Protein AF-F2TZ48-F1 (afdb_monomer)

InterPro domains:
  IPR034596 Large ribosomal subunit protein mL52 [PF18699] (40-107)
  IPR034596 Large ribosomal subunit protein mL52 [PTHR34090] (17-107)

Foldseek 3Di:
DDDDDDDDDDDDDDDDDDDDDDDDPDDPPPDDPDDDADVCQVVQVVVVHHSDPADDDDVPQADPDDDPPDDDDGDDDDPVNVVVVVVVVVVVVVVVVVVVVVVVVPDDDDD

pLDDT: mean 80.01, std 15.86, range [41.5, 98.44]

Radius of gyration: 37.69 Å; Cα contacts (8 Å, |Δi|>4): 32; chains: 1; bounding box: 44×66×129 Å

Structure (mmCIF, N/CA/C/O backbone):
data_AF-F2TZ48-F1
#
_entry.id   AF-F2TZ48-F1
#
loop_
_atom_site.group_PDB
_atom_site.id
_atom_site.type_symbol
_atom_site.label_atom_id
_atom_site.label_alt_id
_atom_site.label_comp_id
_atom_site.label_asym_id
_atom_site.label_entity_id
_atom_site.label_seq_id
_atom_site.pdbx_PDB_ins_code
_atom_site.Cartn_x
_atom_site.Cartn_y
_atom_site.Cartn_z
_atom_site.occupancy
_atom_site.B_iso_or_equiv
_atom_site.auth_seq_id
_atom_site.auth_comp_id
_atom_site.auth_asym_id
_atom_site.auth_atom_id
_atom_site.pdbx_PDB_model_num
ATOM 1 N N . MET A 1 1 ? 24.031 42.913 -88.511 1.00 45.44 1 MET A N 1
ATOM 2 C CA . MET A 1 1 ? 23.428 44.265 -88.513 1.00 45.44 1 MET A CA 1
ATOM 3 C C . MET A 1 1 ? 21.939 44.049 -88.746 1.00 45.44 1 MET A C 1
ATOM 5 O O . MET A 1 1 ? 21.599 43.636 -89.833 1.00 45.44 1 MET A O 1
ATOM 9 N N . MET A 1 2 ? 21.016 44.093 -87.792 1.00 43.81 2 MET A N 1
ATOM 10 C CA . MET A 1 2 ? 20.781 45.036 -86.701 1.00 43.81 2 MET A CA 1
ATOM 11 C C . MET A 1 2 ? 19.964 44.303 -85.618 1.00 43.81 2 MET A C 1
ATOM 13 O O . MET A 1 2 ? 18.988 43.633 -85.948 1.00 43.81 2 MET A O 1
ATOM 17 N N . HIS A 1 3 ? 20.354 44.400 -84.346 1.00 41.50 3 HIS A N 1
ATOM 18 C CA . HIS A 1 3 ? 19.562 43.866 -83.233 1.00 41.50 3 HIS A CA 1
ATOM 19 C C . HIS A 1 3 ? 18.419 44.834 -82.899 1.00 41.50 3 HIS A C 1
ATOM 21 O O . HIS A 1 3 ? 18.665 45.994 -82.576 1.00 41.50 3 HIS A O 1
ATOM 27 N N . ALA A 1 4 ? 17.178 44.349 -82.962 1.00 51.72 4 ALA A N 1
ATOM 28 C CA . ALA A 1 4 ? 15.996 45.060 -82.488 1.00 51.72 4 ALA A CA 1
ATOM 29 C C . ALA A 1 4 ? 15.890 44.926 -80.959 1.00 51.72 4 ALA A C 1
ATOM 31 O O . ALA A 1 4 ? 15.757 43.821 -80.435 1.00 51.72 4 ALA A O 1
ATOM 32 N N . LEU A 1 5 ? 15.951 46.049 -80.241 1.00 51.84 5 LEU A N 1
ATOM 33 C CA . LEU A 1 5 ? 15.720 46.115 -78.797 1.00 51.84 5 LEU A CA 1
ATOM 34 C C . LEU A 1 5 ? 14.342 46.730 -78.536 1.00 51.84 5 LEU A C 1
ATOM 36 O O . LEU A 1 5 ? 14.186 47.948 -78.550 1.00 51.84 5 LEU A O 1
ATOM 40 N N . ALA A 1 6 ? 13.345 45.887 -78.271 1.00 54.00 6 ALA A N 1
ATOM 41 C CA . ALA A 1 6 ? 12.056 46.309 -77.733 1.00 54.00 6 ALA A CA 1
ATOM 42 C C . ALA A 1 6 ? 12.052 46.070 -76.214 1.00 54.00 6 ALA A C 1
ATOM 44 O O . ALA A 1 6 ? 12.072 44.930 -75.754 1.00 54.00 6 ALA A O 1
ATOM 45 N N . ARG A 1 7 ? 12.060 47.145 -75.418 1.00 55.09 7 ARG A N 1
ATOM 46 C CA . ARG A 1 7 ? 11.918 47.079 -73.955 1.00 55.09 7 ARG A CA 1
ATOM 47 C C . ARG A 1 7 ? 10.429 47.117 -73.611 1.00 55.09 7 ARG A C 1
ATOM 49 O O . ARG A 1 7 ? 9.800 48.160 -73.748 1.00 55.09 7 ARG A O 1
ATOM 56 N N . ALA A 1 8 ? 9.873 45.994 -73.163 1.00 52.53 8 ALA A N 1
ATOM 57 C CA . ALA A 1 8 ? 8.523 45.948 -72.610 1.00 52.53 8 ALA A CA 1
ATOM 58 C C . ALA A 1 8 ? 8.548 46.347 -71.124 1.00 52.53 8 ALA A C 1
ATOM 60 O O . ALA A 1 8 ? 9.307 45.793 -70.329 1.00 52.53 8 ALA A O 1
ATOM 61 N N . VAL A 1 9 ? 7.725 47.331 -70.762 1.00 60.09 9 VAL A N 1
ATOM 62 C CA . VAL A 1 9 ? 7.498 47.783 -69.385 1.00 60.09 9 VAL A CA 1
ATOM 63 C C . VAL A 1 9 ? 6.556 46.792 -68.703 1.00 60.09 9 VAL A C 1
ATOM 65 O O . VAL A 1 9 ? 5.409 46.634 -69.115 1.00 60.09 9 VAL A O 1
ATOM 68 N N . VAL A 1 10 ? 7.038 46.116 -67.662 1.00 59.44 10 VAL A N 1
ATOM 69 C CA . VAL A 1 10 ? 6.227 45.201 -66.850 1.00 59.44 10 VAL A CA 1
ATOM 70 C C . VAL A 1 10 ? 5.438 46.020 -65.830 1.00 59.44 10 VAL A C 1
ATOM 72 O O . VAL A 1 10 ? 6.019 46.645 -64.948 1.00 59.44 10 VAL A O 1
ATOM 75 N N . TRP A 1 11 ? 4.110 46.009 -65.937 1.00 49.62 11 TRP A N 1
ATOM 76 C CA . TRP A 1 11 ? 3.215 46.490 -64.884 1.00 49.62 11 TRP A CA 1
ATOM 77 C C . TRP A 1 11 ? 2.890 45.341 -63.933 1.00 49.62 11 TRP A C 1
ATOM 79 O O . TRP A 1 11 ? 2.259 44.358 -64.318 1.00 49.62 11 TRP A O 1
ATOM 89 N N . GLN A 1 12 ? 3.303 45.469 -62.676 1.00 49.44 12 GLN A N 1
ATOM 90 C CA . GLN A 1 12 ? 2.974 44.509 -61.628 1.00 49.44 12 GLN A CA 1
ATOM 91 C C . GLN A 1 12 ? 1.636 44.902 -60.991 1.00 49.44 12 GLN A C 1
ATOM 93 O O . GLN A 1 12 ? 1.544 45.893 -60.271 1.00 49.44 12 GLN A O 1
ATOM 98 N N . ARG A 1 13 ? 0.570 44.139 -61.268 1.00 54.78 13 ARG A N 1
ATOM 99 C CA . ARG A 1 13 ? -0.699 44.254 -60.530 1.00 54.78 13 ARG A CA 1
ATOM 100 C C . ARG A 1 13 ? -0.590 43.424 -59.255 1.00 54.78 13 ARG A C 1
ATOM 102 O O . ARG A 1 13 ? -0.454 42.206 -59.323 1.00 54.78 13 ARG A O 1
ATOM 109 N N . ALA A 1 14 ? -0.663 44.081 -58.103 1.00 54.25 14 ALA A N 1
ATOM 110 C CA . ALA A 1 14 ? -0.795 43.406 -56.821 1.00 54.25 14 ALA A CA 1
ATOM 111 C C . ALA A 1 14 ? -2.189 42.760 -56.721 1.00 54.25 14 ALA A C 1
ATOM 113 O O . ALA A 1 14 ? -3.206 43.448 -56.816 1.00 54.25 14 ALA A O 1
ATOM 114 N N . VAL A 1 15 ? -2.238 41.440 -56.541 1.00 62.38 15 VAL A N 1
ATOM 115 C CA . VAL A 1 15 ? -3.467 40.711 -56.208 1.00 62.38 15 VAL A CA 1
ATOM 116 C C . VAL A 1 15 ? -3.532 40.603 -54.688 1.00 62.38 15 VAL A C 1
ATOM 118 O O . VAL A 1 15 ? -2.754 39.872 -54.080 1.00 62.38 15 VAL A O 1
ATOM 121 N N . ALA A 1 16 ? -4.442 41.349 -54.066 1.00 56.22 16 ALA A N 1
ATOM 122 C CA . ALA A 1 16 ? -4.735 41.202 -52.646 1.00 56.22 16 ALA A CA 1
ATOM 123 C C . ALA A 1 16 ? -5.585 39.939 -52.439 1.00 56.22 16 ALA A C 1
ATOM 125 O O . ALA A 1 16 ? -6.762 39.903 -52.796 1.00 56.22 16 ALA A O 1
ATOM 126 N N . ALA A 1 17 ? -4.983 38.888 -51.884 1.00 58.25 17 ALA A N 1
ATOM 127 C CA . ALA A 1 17 ? -5.700 37.690 -51.469 1.00 58.25 17 ALA A CA 1
ATOM 128 C C . ALA A 1 17 ? -6.456 37.977 -50.161 1.00 58.25 17 ALA A C 1
ATOM 130 O O . ALA A 1 17 ? -5.845 38.173 -49.112 1.00 58.25 17 ALA A O 1
ATOM 131 N N . SER A 1 18 ? -7.788 38.020 -50.227 1.00 64.00 18 SER A N 1
ATOM 132 C CA . SER A 1 18 ? -8.648 38.105 -49.046 1.00 64.00 18 SER A CA 1
ATOM 133 C C . SER A 1 18 ? -8.796 36.708 -48.439 1.00 64.00 18 SER A C 1
ATOM 135 O O . SER A 1 18 ? -9.401 35.816 -49.034 1.00 64.00 18 SER A O 1
ATOM 137 N N . SER A 1 19 ? -8.187 36.486 -47.278 1.00 64.44 19 SER A N 1
ATOM 138 C CA . SER A 1 19 ? -8.270 35.230 -46.537 1.00 64.44 19 SER A CA 1
ATOM 139 C C . SER A 1 19 ? -9.592 35.158 -45.770 1.00 64.44 19 SER A C 1
ATOM 141 O O . SER A 1 19 ? -9.725 35.664 -44.658 1.00 64.44 19 SER A O 1
ATOM 143 N N . ALA A 1 20 ? -10.592 34.504 -46.360 1.00 62.88 20 ALA A N 1
ATOM 144 C CA . ALA A 1 20 ? -11.807 34.140 -45.642 1.00 62.88 20 ALA A CA 1
ATOM 145 C C . ALA A 1 20 ? -11.477 33.073 -44.583 1.00 62.88 20 ALA A C 1
ATOM 147 O O . ALA A 1 20 ? -11.086 31.949 -44.905 1.00 62.88 20 ALA A O 1
ATOM 148 N N . ALA A 1 21 ? -11.612 33.429 -43.307 1.00 65.56 21 ALA A N 1
ATOM 149 C CA . ALA A 1 21 ? -11.413 32.508 -42.198 1.00 65.56 21 ALA A CA 1
ATOM 150 C C . ALA A 1 21 ? -12.552 31.474 -42.157 1.00 65.56 21 ALA A C 1
ATOM 152 O O . ALA A 1 21 ? -13.705 31.801 -41.881 1.00 65.56 21 ALA A O 1
ATOM 153 N N . VAL A 1 22 ? -12.224 30.207 -42.416 1.00 66.88 22 VAL A N 1
ATOM 154 C CA . VAL A 1 22 ? -13.143 29.078 -42.234 1.00 66.88 22 VAL A CA 1
ATOM 155 C C . VAL A 1 22 ? -13.334 28.843 -40.735 1.00 66.88 22 VAL A C 1
ATOM 157 O O . VAL A 1 22 ? -12.466 28.284 -40.064 1.00 66.88 22 VAL A O 1
ATOM 160 N N . VAL A 1 23 ? -14.481 29.256 -40.196 1.00 65.12 23 VAL A N 1
ATOM 161 C CA . VAL A 1 23 ? -14.896 28.894 -38.835 1.00 65.12 23 VAL A CA 1
ATOM 162 C C . VAL A 1 23 ? -15.349 27.437 -38.858 1.00 65.12 23 VAL A C 1
ATOM 164 O O . VAL A 1 23 ? -16.413 27.106 -39.377 1.00 65.12 23 VAL A O 1
ATOM 167 N N . ARG A 1 24 ? -14.520 26.537 -38.321 1.00 64.12 24 ARG A N 1
ATOM 168 C CA . ARG A 1 24 ? -14.889 25.124 -38.156 1.00 64.12 24 ARG A CA 1
ATOM 169 C C . ARG A 1 24 ? -15.826 25.011 -36.947 1.00 64.12 24 ARG A C 1
ATOM 171 O O . ARG A 1 24 ? -15.441 25.469 -35.870 1.00 64.12 24 ARG A O 1
ATOM 178 N N . PRO A 1 25 ? -17.020 24.405 -37.068 1.00 63.94 25 PRO A N 1
ATOM 179 C CA . PRO A 1 25 ? -17.851 24.148 -35.902 1.00 63.94 25 PRO A CA 1
ATOM 180 C C . PRO A 1 25 ? -17.109 23.183 -34.974 1.00 63.94 25 PRO A C 1
ATOM 182 O O . PRO A 1 25 ? -16.702 22.094 -35.381 1.00 63.94 25 PRO A O 1
ATOM 185 N N . VAL A 1 26 ? -16.910 23.602 -33.724 1.00 67.94 26 VAL A N 1
ATOM 186 C CA . VAL A 1 26 ? -16.401 22.737 -32.660 1.00 67.94 26 VAL A CA 1
ATOM 187 C C . VAL A 1 26 ? -17.398 21.593 -32.501 1.00 67.94 26 VAL A C 1
ATOM 189 O O . VAL A 1 26 ? -18.539 21.800 -32.089 1.00 67.94 26 VAL A O 1
ATOM 192 N N . THR A 1 27 ? -16.986 20.379 -32.858 1.00 65.19 27 THR A N 1
ATOM 193 C CA . THR A 1 27 ? -17.748 19.169 -32.557 1.00 65.19 27 THR A CA 1
ATOM 194 C C . THR A 1 27 ? -17.967 19.123 -31.050 1.00 65.19 27 THR A C 1
ATOM 196 O O . THR A 1 27 ? -17.005 19.097 -30.282 1.00 65.19 27 THR A O 1
ATOM 199 N N . ARG A 1 28 ? -19.230 19.150 -30.623 1.00 64.19 28 ARG A N 1
ATOM 200 C CA . ARG A 1 28 ? -19.632 19.068 -29.218 1.00 64.19 28 ARG A CA 1
ATOM 201 C C . ARG A 1 28 ? -19.197 17.696 -28.695 1.00 64.19 28 ARG A C 1
ATOM 203 O O . ARG A 1 28 ? -19.868 16.702 -28.954 1.00 64.19 28 ARG A O 1
ATOM 210 N N . ALA A 1 29 ? -18.031 17.624 -28.054 1.00 67.06 29 ALA A N 1
ATOM 211 C CA . ALA A 1 29 ? -17.519 16.377 -27.503 1.00 67.06 29 ALA A CA 1
ATOM 212 C C . ALA A 1 29 ? -18.539 15.855 -26.482 1.00 67.06 29 ALA A C 1
ATOM 214 O O . ALA A 1 29 ? -18.852 16.540 -25.508 1.00 67.06 29 ALA A O 1
ATOM 215 N N . SER A 1 30 ? -19.111 14.678 -26.738 1.00 73.81 30 SER A N 1
ATOM 216 C CA . SER A 1 30 ? -20.002 14.027 -25.783 1.00 73.81 30 SER A CA 1
ATOM 217 C C . SER A 1 30 ? -19.144 13.557 -24.613 1.00 73.81 30 SER A C 1
ATOM 219 O O . SER A 1 30 ? -18.333 12.643 -24.755 1.00 73.81 30 SER A O 1
ATOM 221 N N . LEU A 1 31 ? -19.247 14.250 -23.480 1.00 75.25 31 LEU A N 1
ATOM 222 C CA . LEU A 1 31 ? -18.503 13.911 -22.275 1.00 75.25 31 LEU A CA 1
ATOM 223 C C . LEU A 1 31 ? -19.249 12.791 -21.553 1.00 75.25 31 LEU A C 1
ATOM 225 O O . LEU A 1 31 ? -20.376 12.972 -21.091 1.00 75.25 31 LEU A O 1
ATOM 229 N N . HIS A 1 32 ? -18.618 11.625 -21.454 1.00 75.75 32 HIS A N 1
ATOM 230 C CA . HIS A 1 32 ? -19.130 10.537 -20.634 1.00 75.75 32 HIS A CA 1
ATOM 231 C C . HIS A 1 32 ? -19.130 10.970 -19.159 1.00 75.75 32 HIS A C 1
ATOM 233 O O . HIS A 1 32 ? -18.082 11.283 -18.601 1.00 75.75 32 HIS A O 1
ATOM 239 N N . THR A 1 33 ? -20.303 10.981 -18.522 1.00 82.12 33 THR A N 1
ATOM 240 C CA . THR A 1 33 ? -20.472 11.312 -17.092 1.00 82.12 33 THR A CA 1
ATOM 241 C C . THR A 1 33 ? -20.330 10.096 -16.176 1.00 82.12 33 THR A C 1
ATOM 243 O O . THR A 1 33 ? -20.392 10.217 -14.953 1.00 82.12 33 THR A O 1
ATOM 246 N N . ALA A 1 34 ? -20.158 8.907 -16.756 1.00 82.19 34 ALA A N 1
ATOM 247 C CA . ALA A 1 34 ? -19.977 7.679 -16.003 1.00 82.19 34 ALA A CA 1
ATOM 248 C C . ALA A 1 34 ? -18.621 7.671 -15.282 1.00 82.19 34 ALA A C 1
ATOM 250 O O . ALA A 1 34 ? -17.603 8.091 -15.833 1.00 82.19 34 ALA A O 1
ATOM 251 N N . SER A 1 35 ? -18.606 7.138 -14.058 1.00 81.25 35 SER A N 1
ATOM 252 C CA . SER A 1 35 ? -17.363 6.916 -13.319 1.00 81.25 35 SER A CA 1
ATOM 253 C C . SER A 1 35 ? -16.471 5.926 -14.081 1.00 81.25 35 SER A C 1
ATOM 255 O O . SER A 1 35 ? -16.963 4.858 -14.470 1.00 81.25 35 SER A O 1
ATOM 257 N N . PRO A 1 36 ? -15.179 6.232 -14.301 1.00 82.38 36 PRO A N 1
ATOM 258 C CA . PRO A 1 36 ? -14.267 5.292 -14.933 1.00 82.38 36 PRO A CA 1
ATOM 259 C C . PRO A 1 36 ? -14.138 4.039 -14.059 1.00 82.38 36 PRO A C 1
ATOM 261 O O . PRO A 1 36 ? -13.847 4.117 -12.867 1.00 82.38 36 PRO A O 1
ATOM 264 N N . CYS A 1 37 ? -14.359 2.876 -14.666 1.00 84.06 37 CYS A N 1
ATOM 265 C CA . CYS A 1 37 ? -14.271 1.570 -14.020 1.00 84.06 37 CYS A CA 1
ATOM 266 C C . CYS A 1 37 ? -13.196 0.749 -14.727 1.00 84.06 37 CYS A C 1
ATOM 268 O O . CYS A 1 37 ? -13.148 0.717 -15.960 1.00 84.06 37 CYS A O 1
ATOM 270 N N . ALA A 1 38 ? -12.329 0.088 -13.962 1.00 87.81 38 ALA A N 1
ATOM 271 C CA . ALA A 1 38 ? -11.322 -0.777 -14.558 1.00 87.81 38 ALA A CA 1
ATOM 272 C C . ALA A 1 38 ? -11.979 -2.053 -15.106 1.00 87.81 38 ALA A C 1
ATOM 274 O O . ALA A 1 38 ? -12.887 -2.632 -14.498 1.00 87.81 38 ALA A O 1
ATOM 275 N N . ALA A 1 39 ? -11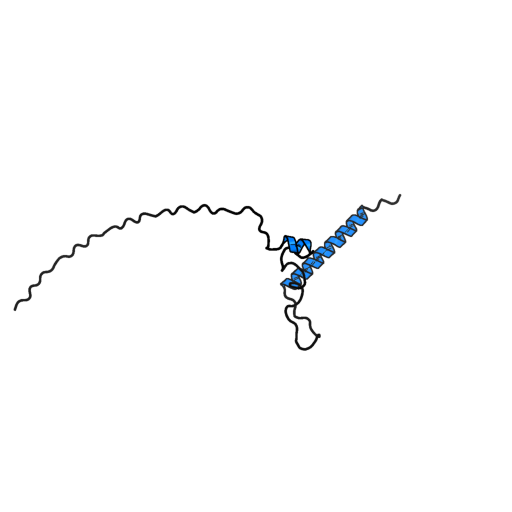.498 -2.542 -16.250 1.00 91.00 39 ALA A N 1
ATOM 276 C CA . ALA A 1 39 ? -11.965 -3.813 -16.787 1.00 91.00 39 ALA A CA 1
ATOM 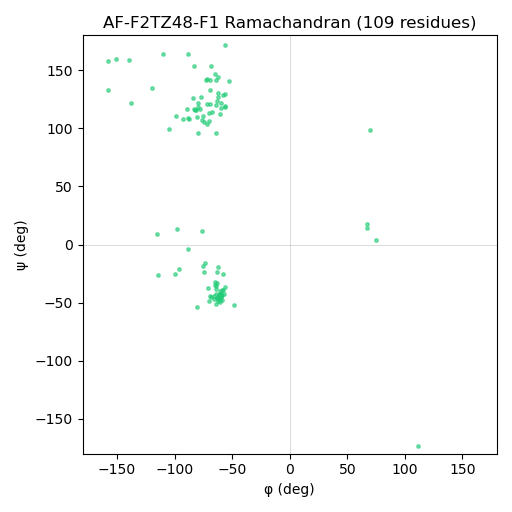277 C C . ALA A 1 39 ? -11.777 -4.932 -15.744 1.00 91.00 39 ALA A C 1
ATOM 279 O O . ALA A 1 39 ? -10.711 -5.087 -15.147 1.00 91.00 39 ALA A O 1
ATOM 280 N N . GLY A 1 40 ? -12.837 -5.700 -15.487 1.00 92.81 40 GLY A N 1
ATOM 281 C CA . GLY A 1 40 ? -12.809 -6.794 -14.512 1.00 92.81 40 GLY A CA 1
ATOM 282 C C . GLY A 1 40 ? -12.827 -6.378 -13.034 1.00 92.81 40 GLY A C 1
ATOM 283 O O . GLY A 1 40 ? -12.805 -7.263 -12.177 1.00 92.81 40 GLY A O 1
ATOM 284 N N . GLU A 1 41 ? -12.938 -5.085 -12.707 1.00 93.50 41 GLU A N 1
ATOM 285 C CA . GLU A 1 41 ? -12.969 -4.557 -11.332 1.00 93.50 41 GLU A CA 1
ATOM 286 C C . GLU A 1 41 ? -13.963 -5.304 -10.431 1.00 93.50 41 GLU A C 1
ATOM 288 O O . GLU A 1 41 ? -13.590 -5.848 -9.392 1.00 93.50 41 GLU A O 1
ATOM 293 N N . LYS A 1 42 ? -15.220 -5.435 -10.877 1.00 94.06 42 LYS A N 1
ATOM 294 C CA . LYS A 1 42 ? -16.282 -6.127 -10.124 1.00 94.06 42 LYS A CA 1
ATOM 295 C C . LYS A 1 42 ? -15.925 -7.582 -9.807 1.00 94.06 42 LYS A C 1
ATOM 297 O O . LYS A 1 42 ? -16.226 -8.070 -8.724 1.00 94.06 42 LYS A O 1
ATOM 302 N N . SER A 1 43 ? -15.291 -8.285 -10.747 1.00 94.62 43 SER A N 1
ATOM 303 C CA . SER A 1 43 ? -14.877 -9.683 -10.563 1.00 94.62 43 SER A CA 1
ATOM 304 C C . SER A 1 43 ? -13.712 -9.796 -9.576 1.00 94.62 43 SER A C 1
ATOM 306 O O . SER A 1 43 ? -13.679 -10.715 -8.758 1.00 94.62 43 SER A O 1
ATOM 308 N N . ARG A 1 44 ? -12.777 -8.838 -9.604 1.00 94.69 44 ARG A N 1
ATOM 309 C CA . ARG A 1 44 ? -11.632 -8.793 -8.684 1.00 94.69 44 ARG A CA 1
ATOM 310 C C . ARG A 1 44 ? -12.070 -8.487 -7.254 1.00 94.69 44 ARG A C 1
ATOM 312 O O . ARG A 1 44 ? -11.685 -9.232 -6.355 1.00 94.69 44 ARG A O 1
ATOM 319 N N . LEU A 1 45 ? -12.950 -7.501 -7.068 1.00 94.12 45 LEU A N 1
ATOM 320 C CA . LEU A 1 45 ? -13.522 -7.163 -5.760 1.00 94.12 45 LEU A CA 1
ATOM 321 C C . LEU A 1 45 ? -14.312 -8.334 -5.160 1.00 94.12 45 LEU A C 1
ATOM 323 O O . LEU A 1 45 ? -14.116 -8.668 -3.995 1.00 94.12 45 LEU A O 1
ATOM 327 N N . LYS A 1 46 ? -15.124 -9.037 -5.967 1.00 96.25 46 LYS A N 1
ATOM 328 C CA . LYS A 1 46 ? -15.830 -10.262 -5.534 1.00 96.25 46 LYS A CA 1
ATOM 329 C C . LYS A 1 46 ? -14.890 -11.363 -5.027 1.00 96.25 46 LYS A C 1
ATOM 331 O O . LYS A 1 46 ? -15.309 -12.203 -4.243 1.00 96.25 46 LYS A O 1
ATOM 336 N N . ARG A 1 47 ? -13.633 -11.371 -5.478 1.00 94.44 47 ARG A N 1
ATOM 337 C CA . ARG A 1 47 ? -12.595 -12.333 -5.073 1.00 94.44 47 ARG A CA 1
ATOM 338 C C . ARG A 1 47 ? -11.666 -11.783 -3.983 1.00 94.44 47 ARG A C 1
ATOM 340 O O . ARG A 1 47 ? -10.594 -12.343 -3.782 1.00 94.44 47 ARG A O 1
ATOM 347 N N . GLY A 1 48 ? -12.020 -10.669 -3.338 1.00 92.12 48 GLY A N 1
ATOM 348 C CA . GLY A 1 48 ? -11.204 -10.049 -2.289 1.00 92.12 48 GLY A CA 1
ATOM 349 C C . GLY A 1 48 ? -9.876 -9.462 -2.782 1.00 92.12 48 GLY A C 1
ATOM 350 O O . GLY A 1 48 ? -8.969 -9.238 -1.985 1.00 92.12 48 GLY A O 1
ATOM 351 N N . LYS A 1 49 ? -9.726 -9.229 -4.092 1.00 92.12 49 LYS A N 1
ATOM 352 C CA . LYS A 1 49 ? -8.557 -8.543 -4.661 1.00 92.12 49 LYS A CA 1
ATOM 353 C C . LYS A 1 49 ? -8.806 -7.033 -4.678 1.00 92.12 49 LYS A C 1
ATOM 355 O O . LYS A 1 49 ? -9.949 -6.594 -4.565 1.00 92.12 49 LYS A O 1
ATOM 360 N N . GLY A 1 50 ? -7.742 -6.246 -4.858 1.00 90.31 50 GLY A N 1
ATOM 361 C CA . GLY A 1 50 ? -7.853 -4.792 -5.028 1.00 90.31 50 GLY A CA 1
ATOM 362 C C . GLY A 1 50 ? -8.767 -4.407 -6.187 1.00 90.31 50 GLY A C 1
ATOM 363 O O . GLY A 1 50 ? -9.169 -5.255 -6.982 1.00 90.31 50 GLY A O 1
ATOM 364 N N . ARG A 1 51 ? -9.078 -3.124 -6.331 1.00 91.50 51 ARG A N 1
ATOM 365 C CA . ARG A 1 51 ? -9.884 -2.619 -7.448 1.00 91.50 51 ARG A CA 1
ATOM 366 C C . ARG A 1 51 ? -9.104 -2.721 -8.761 1.00 91.50 51 ARG A C 1
ATOM 368 O O . ARG A 1 51 ? -9.597 -3.268 -9.747 1.00 91.50 51 ARG A O 1
ATOM 375 N N . SER A 1 52 ? -7.832 -2.331 -8.719 1.00 87.50 52 SER A N 1
ATOM 376 C CA . SER A 1 52 ? -6.851 -2.481 -9.801 1.00 87.50 52 SER A CA 1
ATOM 377 C C . SER A 1 52 ? -5.768 -3.526 -9.489 1.00 87.50 52 SER A C 1
ATOM 379 O O . SER A 1 52 ? -5.623 -3.988 -8.350 1.00 87.50 52 SER A O 1
ATOM 381 N N . GLY A 1 53 ? -5.045 -3.965 -10.525 1.00 85.94 53 GLY A N 1
ATOM 382 C CA . GLY A 1 53 ? -3.950 -4.941 -10.424 1.00 85.94 53 GLY A CA 1
ATOM 383 C C . GLY A 1 53 ? -2.768 -4.481 -9.568 1.00 85.94 53 GLY A C 1
ATOM 384 O O . GLY A 1 53 ? -2.024 -5.324 -9.084 1.00 85.94 53 GLY A O 1
ATOM 385 N N . ASN A 1 54 ? -2.645 -3.168 -9.349 1.00 88.25 54 ASN A N 1
ATOM 386 C CA . ASN A 1 54 ? -1.411 -2.523 -8.892 1.00 88.25 54 ASN A CA 1
ATOM 387 C C . ASN A 1 54 ? -1.538 -1.889 -7.494 1.00 88.25 54 ASN A C 1
ATOM 389 O O . ASN A 1 54 ? -0.689 -1.100 -7.086 1.00 88.25 54 ASN A O 1
ATOM 393 N N . GLU A 1 55 ? -2.640 -2.141 -6.787 1.00 87.31 55 GLU A N 1
ATOM 394 C CA . GLU A 1 55 ? -2.901 -1.536 -5.475 1.00 87.31 55 GLU A CA 1
ATOM 395 C C . GLU A 1 55 ? -2.165 -2.254 -4.344 1.00 87.31 55 GLU A C 1
ATOM 397 O O . GLU A 1 55 ? -1.466 -1.623 -3.552 1.00 87.31 55 GLU A O 1
ATOM 402 N N . PHE A 1 56 ? -2.366 -3.565 -4.250 1.00 86.94 56 PHE A N 1
ATOM 403 C CA . PHE A 1 56 ? -1.787 -4.428 -3.231 1.00 86.94 56 PHE A CA 1
ATOM 404 C C . PHE A 1 56 ? -1.778 -5.872 -3.726 1.00 86.94 56 PHE A C 1
ATOM 406 O O . PHE A 1 56 ? -2.576 -6.256 -4.591 1.00 86.94 56 PHE A O 1
ATOM 413 N N . GLY A 1 57 ? -0.906 -6.682 -3.137 1.00 88.62 57 GLY A N 1
ATOM 414 C CA . GLY A 1 57 ? -0.765 -8.091 -3.462 1.00 88.62 57 GLY A CA 1
ATOM 415 C C . GLY A 1 57 ? 0.556 -8.399 -4.161 1.00 88.62 57 GLY A C 1
ATOM 416 O O . GLY A 1 57 ? 1.424 -7.533 -4.299 1.00 88.62 57 GLY A O 1
ATOM 417 N N . PRO A 1 58 ? 0.725 -9.649 -4.619 1.00 87.81 58 PRO A N 1
ATOM 418 C CA . PRO A 1 58 ? 2.043 -10.168 -4.948 1.00 87.81 58 PRO A CA 1
ATOM 419 C C . PRO A 1 58 ? 2.718 -9.422 -6.096 1.00 87.81 58 PRO A C 1
ATOM 421 O O . PRO A 1 58 ? 3.917 -9.208 -6.049 1.00 87.81 58 PRO A O 1
ATOM 424 N N . LEU A 1 59 ? 1.945 -8.934 -7.067 1.00 88.69 59 LEU A N 1
ATOM 425 C CA . LEU A 1 59 ? 2.468 -8.162 -8.194 1.00 88.69 59 LEU A CA 1
ATOM 426 C C . LEU A 1 59 ? 3.117 -6.826 -7.781 1.00 88.69 59 LEU A C 1
ATOM 428 O O . LEU A 1 59 ? 3.887 -6.260 -8.539 1.00 88.69 59 LEU A O 1
ATOM 432 N N . THR A 1 60 ? 2.757 -6.261 -6.627 1.00 87.88 60 THR A N 1
ATOM 433 C CA . THR A 1 60 ? 3.198 -4.914 -6.205 1.00 87.88 60 THR A CA 1
ATOM 434 C C . THR A 1 60 ? 4.093 -4.937 -4.964 1.00 87.88 60 THR A C 1
ATOM 436 O O . THR A 1 60 ? 4.885 -4.008 -4.749 1.00 87.88 60 THR A O 1
ATOM 439 N N . ASP A 1 61 ? 3.942 -5.973 -4.138 1.00 86.69 61 ASP A N 1
ATOM 440 C CA . ASP A 1 61 ? 4.604 -6.094 -2.841 1.00 86.69 61 ASP A CA 1
ATOM 441 C C . ASP A 1 61 ? 5.843 -7.000 -2.879 1.00 86.69 61 ASP A C 1
ATOM 443 O O . ASP A 1 61 ? 6.737 -6.808 -2.049 1.00 86.69 61 ASP A O 1
ATOM 447 N N . LEU A 1 62 ? 5.925 -7.948 -3.824 1.00 86.56 62 LEU A N 1
ATOM 448 C CA . LEU A 1 62 ? 7.126 -8.765 -4.022 1.00 86.56 62 LEU A CA 1
ATOM 449 C C . LEU A 1 62 ? 8.157 -8.023 -4.891 1.00 86.56 62 LEU A C 1
ATOM 451 O O . LEU A 1 62 ? 7.788 -7.140 -5.669 1.00 86.56 62 LEU A O 1
ATOM 455 N N . PRO A 1 63 ? 9.454 -8.339 -4.737 1.00 86.50 63 PRO A N 1
ATOM 456 C CA . PRO A 1 63 ? 10.480 -7.841 -5.640 1.00 86.50 63 PRO A CA 1
ATOM 457 C C . PRO A 1 63 ? 10.389 -8.544 -7.001 1.00 86.50 63 PRO A C 1
ATOM 459 O O . PRO A 1 63 ? 10.158 -9.750 -7.070 1.00 86.50 63 PRO A O 1
ATOM 462 N N . ASP A 1 64 ? 10.612 -7.786 -8.073 1.00 86.31 64 ASP A N 1
ATOM 463 C CA . ASP A 1 64 ? 10.576 -8.300 -9.449 1.00 86.31 64 ASP A CA 1
ATOM 464 C C . ASP A 1 64 ? 11.807 -9.164 -9.804 1.00 86.31 64 ASP A C 1
ATOM 466 O O . ASP A 1 64 ? 11.795 -9.884 -10.799 1.00 86.31 64 ASP A O 1
ATOM 470 N N . TRP A 1 65 ? 12.878 -9.097 -9.006 1.00 85.31 65 TRP A N 1
ATOM 471 C CA . TRP A 1 65 ? 14.124 -9.846 -9.191 1.00 85.31 65 TRP A CA 1
ATOM 472 C C . TRP A 1 65 ? 14.805 -10.115 -7.844 1.00 85.31 65 TRP A C 1
ATOM 474 O O . TRP A 1 65 ? 14.562 -9.403 -6.870 1.00 85.31 65 TRP A O 1
ATOM 484 N N . SER A 1 66 ? 15.683 -11.116 -7.810 1.00 82.88 66 SER A N 1
ATOM 485 C CA . SER A 1 66 ? 16.529 -11.460 -6.661 1.00 82.88 66 SER A CA 1
ATOM 486 C C . SER A 1 66 ? 17.933 -11.832 -7.143 1.00 82.88 66 SER A C 1
ATOM 488 O O . SER A 1 66 ? 18.112 -12.183 -8.310 1.00 82.88 66 SER A O 1
ATOM 490 N N . TYR A 1 67 ? 18.930 -11.745 -6.258 1.00 85.75 67 TYR A N 1
ATOM 491 C CA . TYR A 1 67 ? 20.297 -12.184 -6.555 1.00 85.75 67 TYR A CA 1
ATOM 492 C C . TYR A 1 67 ? 20.353 -13.701 -6.794 1.00 85.75 67 TYR A C 1
ATOM 494 O O . TYR A 1 67 ? 19.602 -14.456 -6.179 1.00 85.75 67 TYR A O 1
ATOM 502 N N . ALA A 1 68 ? 21.250 -14.138 -7.681 1.00 83.94 68 ALA A N 1
ATOM 503 C CA . ALA A 1 68 ? 21.394 -15.545 -8.059 1.00 83.94 68 ALA A CA 1
ATOM 504 C C . ALA A 1 68 ? 22.087 -16.401 -6.983 1.00 83.94 68 ALA A C 1
ATOM 506 O O . ALA A 1 68 ? 21.859 -17.606 -6.931 1.00 83.94 68 ALA A O 1
ATOM 507 N N . ASP A 1 69 ? 22.886 -15.783 -6.109 1.00 83.06 69 ASP A N 1
ATOM 508 C CA . ASP A 1 69 ? 23.789 -16.471 -5.172 1.00 83.06 69 ASP A CA 1
ATOM 509 C C . ASP A 1 69 ? 23.101 -17.108 -3.952 1.00 83.06 69 ASP A C 1
ATOM 511 O O . ASP A 1 69 ? 23.774 -17.524 -3.014 1.00 83.06 69 ASP A O 1
ATOM 515 N N . GLY A 1 70 ? 21.771 -17.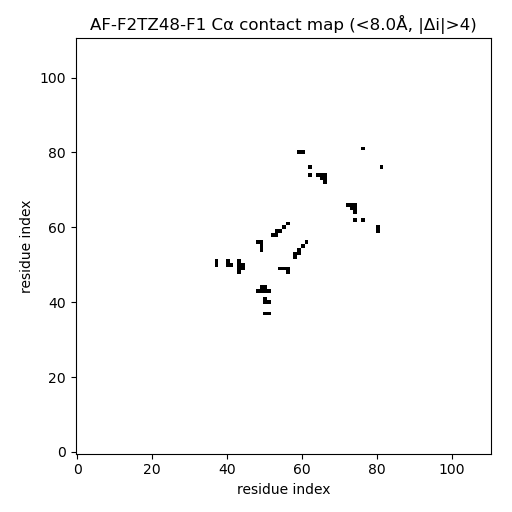210 -3.947 1.00 66.25 70 GLY A N 1
ATOM 516 C CA . GLY A 1 70 ? 21.032 -17.808 -2.838 1.00 66.25 70 GLY A CA 1
ATOM 517 C C . GLY A 1 70 ? 21.062 -16.947 -1.568 1.00 66.25 70 GLY A C 1
ATOM 518 O O . GLY A 1 70 ? 21.976 -16.993 -0.751 1.00 66.25 70 GLY A O 1
ATOM 519 N N . ASP A 1 71 ? 19.981 -16.199 -1.372 1.00 62.81 71 ASP A N 1
ATOM 520 C CA . ASP A 1 71 ? 19.377 -15.942 -0.057 1.00 62.81 71 ASP A CA 1
ATOM 521 C C . ASP A 1 71 ? 20.098 -15.108 1.015 1.00 62.81 71 ASP A C 1
ATOM 523 O O . ASP A 1 71 ? 19.611 -15.065 2.144 1.00 62.81 71 ASP A O 1
ATOM 527 N N . GLN A 1 72 ? 21.163 -14.355 0.727 1.00 56.81 72 GLN A N 1
ATOM 528 C CA . GLN A 1 72 ? 21.740 -13.492 1.781 1.00 56.81 72 GLN A CA 1
ATOM 529 C C . GLN A 1 72 ? 21.271 -12.034 1.776 1.00 56.81 72 GLN A C 1
ATOM 531 O O . GLN A 1 72 ? 21.308 -11.385 2.822 1.00 56.81 72 GLN A O 1
ATOM 536 N N . ALA A 1 73 ? 20.761 -11.514 0.658 1.00 63.41 73 ALA A N 1
ATOM 537 C CA . ALA A 1 73 ? 20.245 -10.149 0.613 1.00 63.41 73 ALA A CA 1
ATOM 538 C C . ALA A 1 73 ? 18.927 -10.064 -0.172 1.00 63.41 73 ALA A C 1
ATOM 540 O O . ALA A 1 73 ? 18.899 -10.412 -1.356 1.00 63.41 73 ALA A O 1
ATOM 541 N N . PRO A 1 74 ? 17.829 -9.576 0.441 1.00 75.12 74 PRO A N 1
ATOM 542 C CA . PRO A 1 74 ? 16.632 -9.239 -0.315 1.00 75.12 74 PRO A CA 1
ATOM 543 C C . PRO A 1 74 ? 16.967 -8.123 -1.309 1.00 75.12 74 PRO A C 1
ATOM 545 O O . PRO A 1 74 ? 17.752 -7.223 -0.997 1.00 75.12 74 PRO A O 1
ATOM 548 N N . ALA A 1 75 ? 16.352 -8.161 -2.492 1.00 82.12 75 ALA A N 1
ATOM 549 C CA . ALA A 1 75 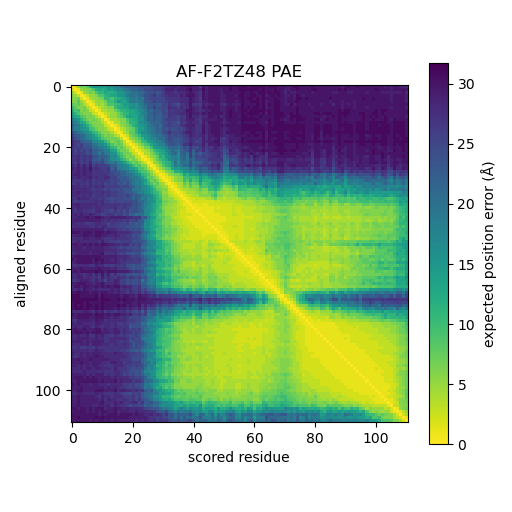? 16.522 -7.096 -3.471 1.00 82.12 75 ALA A CA 1
ATOM 550 C C . ALA A 1 75 ? 16.225 -5.724 -2.833 1.00 82.12 75 ALA A C 1
ATOM 552 O O . ALA A 1 75 ? 15.296 -5.603 -2.017 1.00 82.12 75 ALA A O 1
ATOM 553 N N . PRO A 1 76 ? 17.011 -4.687 -3.170 1.00 85.75 76 PRO A N 1
ATOM 554 C CA . PRO A 1 76 ? 16.851 -3.374 -2.574 1.00 85.75 76 PRO A CA 1
ATOM 555 C C . PRO A 1 76 ? 15.433 -2.858 -2.814 1.00 85.75 76 PRO A C 1
ATOM 557 O O . PRO A 1 76 ? 14.923 -2.835 -3.934 1.00 85.75 76 PRO A O 1
ATOM 560 N N . MET A 1 77 ? 14.784 -2.432 -1.733 1.00 89.38 77 MET A N 1
ATOM 561 C CA . MET A 1 77 ? 13.424 -1.922 -1.804 1.00 89.38 77 MET A CA 1
ATOM 562 C C . MET A 1 77 ? 13.370 -0.576 -2.525 1.00 89.38 77 MET A C 1
ATOM 564 O O . MET A 1 77 ? 14.091 0.362 -2.182 1.00 89.38 77 MET A O 1
ATOM 568 N N . THR A 1 78 ? 12.428 -0.435 -3.454 1.00 90.56 78 THR A N 1
ATOM 569 C CA . THR A 1 78 ? 12.179 0.848 -4.121 1.00 90.56 78 THR A CA 1
ATOM 570 C C . THR A 1 78 ? 11.579 1.872 -3.152 1.00 90.56 78 THR A C 1
ATOM 572 O O . THR A 1 78 ? 10.858 1.531 -2.205 1.00 90.56 78 THR A O 1
ATOM 575 N N . ALA A 1 79 ? 11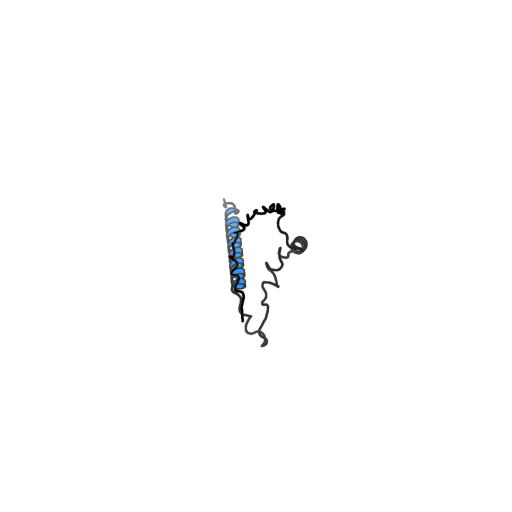.795 3.165 -3.419 1.00 92.56 79 ALA A N 1
ATOM 576 C CA . ALA A 1 79 ? 11.207 4.247 -2.625 1.00 92.56 79 ALA A CA 1
ATOM 577 C C . ALA A 1 79 ? 9.669 4.156 -2.549 1.00 92.56 79 ALA A C 1
ATOM 579 O O . ALA A 1 79 ? 9.073 4.416 -1.500 1.00 92.56 79 ALA A O 1
ATOM 580 N N . ALA A 1 80 ? 9.023 3.725 -3.637 1.00 90.50 80 ALA A N 1
ATOM 581 C CA . ALA A 1 80 ? 7.580 3.522 -3.691 1.00 90.50 80 ALA A CA 1
ATOM 582 C C . ALA A 1 80 ? 7.120 2.385 -2.763 1.00 90.50 80 ALA A C 1
ATOM 584 O O . ALA A 1 80 ? 6.149 2.557 -2.024 1.00 90.50 80 ALA A O 1
ATOM 585 N N . GLN A 1 81 ? 7.828 1.251 -2.746 1.00 90.88 81 GLN A N 1
ATOM 586 C CA . GLN A 1 81 ? 7.525 0.148 -1.828 1.00 90.88 81 GLN A CA 1
ATOM 587 C C . GLN A 1 81 ? 7.726 0.565 -0.365 1.00 90.88 81 GLN A C 1
ATOM 589 O O . GLN A 1 81 ? 6.874 0.281 0.478 1.00 90.88 81 GLN A O 1
ATOM 594 N N . LEU A 1 82 ? 8.803 1.297 -0.058 1.00 92.62 82 LEU A N 1
ATOM 595 C CA . LEU A 1 82 ? 9.040 1.837 1.285 1.00 92.62 82 LEU A CA 1
ATOM 596 C C . LEU A 1 82 ? 7.914 2.777 1.723 1.00 92.62 82 LEU A C 1
ATOM 598 O O . LEU A 1 82 ? 7.414 2.665 2.843 1.00 92.62 82 LEU A O 1
ATOM 602 N N . 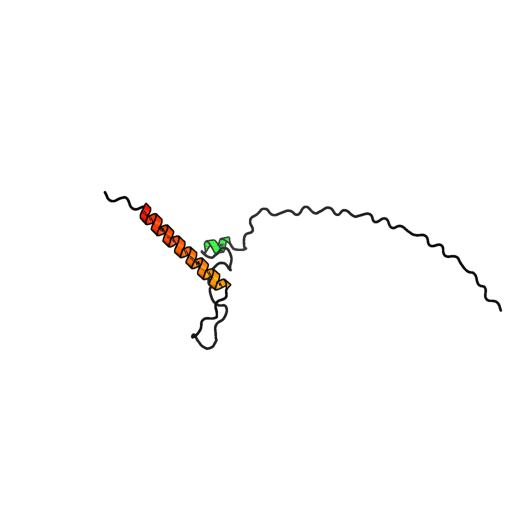LYS A 1 83 ? 7.471 3.672 0.833 1.00 93.81 83 LYS A N 1
ATOM 603 C CA . LYS A 1 83 ? 6.329 4.553 1.092 1.00 93.81 83 LYS A CA 1
ATOM 604 C C . LYS A 1 83 ? 5.059 3.748 1.382 1.00 93.81 83 LYS A C 1
ATOM 606 O O . LYS A 1 83 ? 4.410 4.005 2.392 1.00 93.81 83 LYS A O 1
ATOM 611 N N . ARG A 1 84 ? 4.735 2.740 0.561 1.00 92.19 84 ARG A N 1
ATOM 612 C CA . ARG A 1 84 ? 3.560 1.871 0.770 1.00 92.19 84 ARG A CA 1
ATOM 613 C C . ARG A 1 84 ? 3.603 1.155 2.123 1.00 92.19 84 ARG A C 1
ATOM 615 O O . ARG A 1 84 ? 2.592 1.147 2.826 1.00 92.19 84 ARG A O 1
ATOM 622 N N . LYS A 1 85 ? 4.766 0.624 2.525 1.00 91.88 85 LYS A N 1
ATOM 623 C CA . LYS A 1 85 ? 4.947 -0.012 3.843 1.00 91.88 85 LYS A CA 1
ATOM 624 C C . LYS A 1 85 ? 4.735 0.975 4.994 1.00 91.88 85 LYS A C 1
ATOM 626 O O . LYS A 1 85 ? 3.979 0.668 5.913 1.00 91.88 85 LYS A O 1
ATOM 631 N N . ARG A 1 86 ? 5.324 2.175 4.926 1.00 95.94 86 ARG A N 1
ATOM 632 C CA . ARG A 1 86 ? 5.121 3.225 5.945 1.00 95.94 86 ARG A CA 1
ATOM 633 C C . ARG A 1 86 ? 3.657 3.653 6.038 1.00 95.94 86 ARG A C 1
ATOM 635 O O . ARG A 1 86 ? 3.112 3.758 7.133 1.00 95.94 86 ARG A O 1
ATOM 642 N N . ASP A 1 87 ? 2.998 3.844 4.898 1.00 95.31 87 ASP A N 1
ATOM 643 C CA . ASP A 1 87 ? 1.582 4.216 4.847 1.00 95.31 87 ASP A CA 1
ATOM 644 C C . ASP A 1 87 ? 0.685 3.110 5.432 1.00 95.31 87 ASP A C 1
ATOM 646 O O . ASP A 1 87 ? -0.317 3.404 6.088 1.00 95.31 87 ASP A O 1
ATOM 650 N N . ALA A 1 88 ? 1.032 1.835 5.223 1.00 93.25 88 ALA A N 1
ATOM 651 C CA . ALA A 1 88 ? 0.340 0.701 5.833 1.00 93.25 88 ALA A CA 1
ATOM 652 C C . ALA A 1 88 ? 0.519 0.669 7.359 1.00 93.2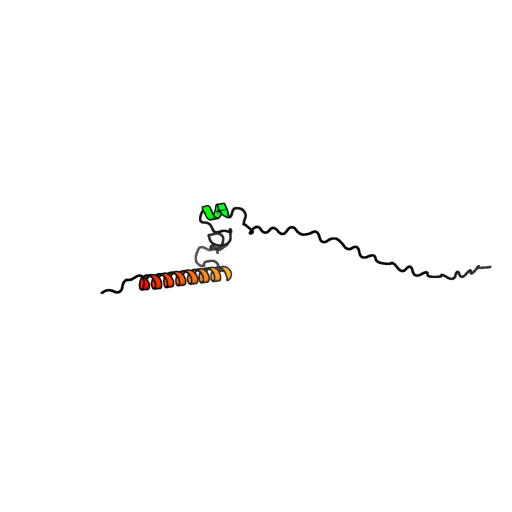5 88 ALA A C 1
ATOM 654 O O . ALA A 1 88 ? -0.474 0.581 8.080 1.00 93.25 88 ALA A O 1
ATOM 655 N N . GLN A 1 89 ? 1.750 0.837 7.850 1.00 97.12 89 GLN A N 1
ATOM 656 C CA . GLN A 1 89 ? 2.049 0.904 9.285 1.00 97.12 89 GLN A CA 1
ATOM 657 C C . GLN A 1 89 ? 1.318 2.067 9.964 1.00 97.12 89 GLN A C 1
ATOM 659 O O . GLN A 1 89 ? 0.698 1.890 11.010 1.00 97.12 89 GLN A O 1
ATOM 664 N N . ARG A 1 90 ? 1.305 3.251 9.337 1.00 98.25 90 ARG A N 1
ATOM 665 C CA . ARG A 1 90 ? 0.578 4.423 9.846 1.00 98.25 90 ARG A CA 1
ATOM 666 C C . ARG A 1 90 ? -0.923 4.161 9.956 1.00 98.25 90 ARG A C 1
ATOM 668 O O . ARG A 1 90 ? -1.545 4.553 10.943 1.00 98.25 90 ARG A O 1
ATOM 675 N N . ARG A 1 91 ? -1.514 3.506 8.950 1.00 97.50 91 ARG A N 1
ATOM 676 C CA . ARG A 1 91 ? -2.935 3.126 8.973 1.00 97.50 91 ARG A CA 1
ATOM 677 C C . ARG A 1 91 ? -3.226 2.136 10.097 1.00 97.50 91 ARG A C 1
ATOM 679 O O . ARG A 1 91 ? -4.178 2.354 10.839 1.00 97.50 91 ARG A O 1
ATOM 686 N N . GLN A 1 92 ? -2.396 1.108 10.258 1.00 98.12 92 GLN A N 1
ATOM 687 C CA . GLN A 1 92 ? -2.537 0.125 11.336 1.00 98.12 92 GLN A CA 1
ATOM 688 C C . GLN A 1 92 ? -2.436 0.781 12.716 1.00 98.12 92 GLN A C 1
ATOM 690 O O . GLN A 1 92 ? -3.340 0.614 13.528 1.00 98.12 92 GLN A O 1
ATOM 695 N N . ALA A 1 93 ? -1.409 1.604 12.946 1.00 98.38 93 ALA A N 1
ATOM 696 C CA . ALA A 1 93 ? -1.228 2.327 14.203 1.00 98.38 93 ALA A CA 1
ATOM 697 C C . ALA A 1 93 ? -2.442 3.204 14.544 1.00 98.38 93 ALA A C 1
ATOM 699 O O . ALA A 1 93 ? -2.912 3.204 15.681 1.00 98.38 93 ALA A O 1
ATOM 700 N N . ARG A 1 94 ? -3.000 3.902 13.545 1.00 98.44 94 ARG A N 1
ATOM 701 C CA . ARG A 1 94 ? -4.208 4.714 13.725 1.00 98.44 94 ARG A CA 1
ATOM 702 C C . ARG A 1 94 ? -5.418 3.866 14.105 1.00 98.44 94 ARG A C 1
ATOM 704 O O . ARG A 1 94 ? -6.132 4.234 15.030 1.00 98.44 94 ARG A O 1
ATOM 711 N N . VAL A 1 95 ? -5.649 2.748 13.417 1.00 98.38 95 VAL A N 1
ATOM 712 C CA . VAL A 1 95 ? -6.756 1.834 13.745 1.00 98.38 95 VAL A CA 1
ATOM 713 C C . VAL A 1 95 ? -6.601 1.298 15.167 1.00 98.38 95 VAL A C 1
ATOM 715 O O . VAL A 1 95 ? -7.549 1.363 15.942 1.00 98.38 95 VAL A O 1
ATOM 718 N N . SER A 1 96 ? -5.406 0.842 15.545 1.00 98.44 96 SER A N 1
ATOM 719 C CA . SER A 1 96 ? -5.140 0.350 16.899 1.00 98.44 96 SER A CA 1
ATOM 720 C C . SER A 1 96 ? -5.373 1.415 17.967 1.00 98.44 96 SER A C 1
ATOM 722 O O . SER A 1 96 ? -5.917 1.092 19.020 1.00 98.44 96 SER A O 1
ATOM 724 N N . GLN A 1 97 ? -4.991 2.670 17.711 1.00 98.38 97 GLN A N 1
ATOM 725 C CA . GLN A 1 97 ? -5.264 3.770 18.634 1.00 98.38 97 GLN A CA 1
ATOM 726 C C . GLN A 1 97 ? -6.769 4.005 18.788 1.00 98.38 97 GLN A C 1
ATOM 728 O O . GLN A 1 97 ? -7.277 3.977 19.903 1.00 98.38 97 GLN A O 1
ATOM 733 N N . LEU A 1 98 ? -7.493 4.133 17.674 1.00 98.06 98 LEU A N 1
ATOM 734 C CA . LEU A 1 98 ? -8.940 4.361 17.692 1.00 98.06 98 LEU A CA 1
ATOM 735 C C . LEU A 1 98 ? -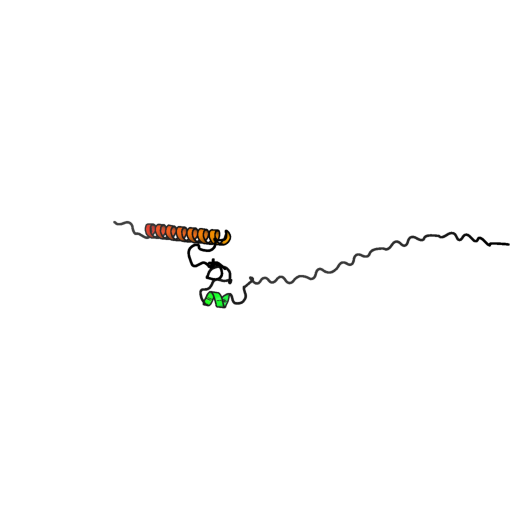9.693 3.236 18.414 1.00 98.06 98 LEU A C 1
ATOM 737 O O . LEU A 1 98 ? -10.621 3.498 19.173 1.00 98.06 98 LEU A O 1
ATOM 741 N N . LEU A 1 99 ? -9.279 1.981 18.224 1.00 97.62 99 LEU A N 1
ATOM 742 C CA . LEU A 1 99 ? -9.874 0.843 18.925 1.00 97.62 99 LEU A CA 1
ATOM 743 C C . LEU A 1 99 ? -9.645 0.908 20.440 1.00 97.62 99 LEU A C 1
ATOM 745 O O . LEU A 1 99 ? -10.551 0.574 21.205 1.00 97.62 99 LEU A O 1
ATOM 749 N N . LYS A 1 100 ? -8.464 1.358 20.888 1.00 97.38 100 LYS A N 1
ATOM 750 C CA . LYS A 1 100 ? -8.192 1.572 22.318 1.00 97.38 100 LYS A CA 1
ATOM 751 C C . LYS A 1 100 ? -9.115 2.642 22.886 1.00 97.38 100 LYS A C 1
ATOM 753 O O . LYS A 1 100 ? -9.753 2.376 23.904 1.00 97.38 100 LYS A O 1
ATOM 758 N N . ASP A 1 101 ? -9.222 3.782 22.204 1.00 96.44 101 ASP A N 1
ATOM 759 C CA . ASP A 1 101 ? -10.041 4.923 22.625 1.00 96.44 101 ASP A CA 1
ATOM 760 C C . ASP A 1 101 ? -11.518 4.520 22.758 1.00 96.44 101 ASP A C 1
ATOM 762 O O . ASP A 1 101 ? -12.150 4.773 23.785 1.00 96.44 101 ASP A O 1
ATOM 766 N N . ILE A 1 102 ? -12.045 3.788 21.769 1.00 96.69 102 ILE A N 1
ATOM 767 C CA . ILE A 1 102 ? -13.407 3.236 21.807 1.00 96.69 102 ILE A CA 1
ATOM 768 C C . ILE A 1 102 ? -13.570 2.262 22.980 1.00 96.69 102 ILE A C 1
ATOM 770 O O . ILE A 1 102 ? -14.573 2.320 23.688 1.00 96.69 102 ILE A O 1
ATOM 774 N N . SER A 1 103 ? -12.592 1.382 23.228 1.00 94.25 103 SER A N 1
ATOM 775 C CA . SER A 1 103 ? -12.681 0.428 24.342 1.00 94.25 103 SER A CA 1
ATOM 776 C C . SER A 1 103 ? -12.683 1.114 25.709 1.00 94.25 103 SER A C 1
ATOM 778 O O . SER A 1 103 ? -13.301 0.611 26.643 1.00 94.25 103 SER A O 1
ATOM 780 N N . VAL A 1 104 ? -11.989 2.250 25.840 1.00 92.81 104 VAL A N 1
ATOM 781 C CA . VAL A 1 104 ? -11.983 3.050 27.068 1.00 92.81 104 VAL A CA 1
ATOM 782 C C . VAL A 1 104 ? -13.345 3.710 27.254 1.00 92.81 104 VAL A C 1
ATOM 784 O O . VAL A 1 104 ? -13.932 3.567 28.321 1.00 92.81 104 VAL A O 1
ATOM 787 N N . ALA A 1 105 ? -13.879 4.352 26.212 1.00 89.62 105 ALA A N 1
ATOM 788 C CA . ALA A 1 105 ? -15.177 5.025 26.261 1.00 89.62 105 ALA A CA 1
ATOM 789 C C . ALA A 1 105 ? -16.355 4.059 26.483 1.00 89.62 105 ALA A C 1
ATOM 791 O O . ALA A 1 105 ? -17.324 4.402 27.153 1.00 89.62 105 ALA A O 1
ATOM 792 N N . SER A 1 106 ? -16.275 2.846 25.933 1.00 91.62 106 SER A N 1
ATOM 793 C CA . SER A 1 106 ? -17.332 1.839 26.054 1.00 91.62 106 SER A CA 1
ATOM 794 C C . SER A 1 106 ? -17.393 1.173 27.432 1.00 91.62 106 SER A C 1
ATOM 796 O O . SER A 1 106 ? -18.405 0.539 27.737 1.00 91.62 106 SER A O 1
ATOM 798 N N . LYS A 1 107 ? -16.336 1.242 28.254 1.00 87.19 107 LYS A N 1
ATOM 799 C CA . LYS A 1 107 ? -16.344 0.623 29.587 1.00 87.19 107 LYS A CA 1
ATOM 800 C C . LYS A 1 107 ? -17.257 1.433 30.513 1.00 87.19 107 LYS A C 1
ATOM 802 O O . LYS A 1 107 ? -16.988 2.614 30.723 1.00 87.19 107 LYS A O 1
ATOM 807 N N . PRO A 1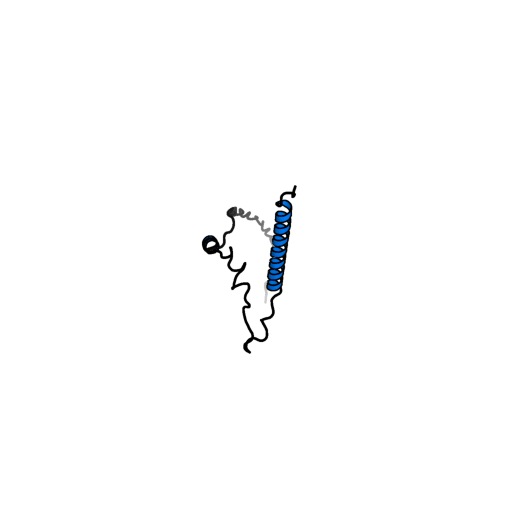 108 ? -18.307 0.829 31.101 1.00 79.44 108 PRO A N 1
ATOM 808 C CA . PRO A 1 108 ? -19.136 1.540 32.063 1.00 79.44 108 PRO A CA 1
ATOM 809 C C . PRO A 1 108 ? -18.300 1.893 33.298 1.00 79.44 108 PRO A C 1
ATOM 811 O O . PRO A 1 108 ? -17.466 1.095 33.738 1.00 79.44 108 PRO A O 1
ATOM 814 N N . ALA A 1 109 ? -18.528 3.082 33.863 1.00 74.50 109 ALA A N 1
ATOM 815 C CA . ALA A 1 109 ? -17.927 3.470 35.133 1.00 74.50 109 ALA A CA 1
ATOM 816 C C . ALA A 1 109 ? -18.311 2.424 36.193 1.00 74.50 109 ALA A C 1
ATOM 818 O O . ALA A 1 109 ? -19.498 2.190 36.432 1.00 74.50 109 ALA A O 1
ATOM 819 N N . ARG A 1 110 ? -17.314 1.749 36.782 1.00 71.31 110 ARG A N 1
ATOM 820 C CA . ARG A 1 110 ? -17.553 0.848 37.916 1.00 71.31 110 ARG A CA 1
ATOM 821 C C . ARG A 1 110 ? -18.174 1.679 39.043 1.00 71.31 110 ARG A C 1
ATOM 823 O O . ARG A 1 110 ? -17.590 2.690 39.425 1.00 71.31 110 ARG A O 1
ATOM 830 N N . LYS A 1 111 ? -19.366 1.273 39.487 1.00 55.97 111 LYS A N 1
ATOM 831 C CA . LYS A 1 111 ? -20.035 1.800 40.681 1.00 55.97 111 LYS A CA 1
ATOM 832 C C . LYS A 1 111 ? -19.461 1.145 41.927 1.00 55.97 111 LYS A C 1
ATOM 834 O O . LYS A 1 111 ? -19.091 -0.047 41.817 1.00 55.97 111 LYS A O 1
#

Secondary structure (DSSP, 8-state):
---------------------------------SPP--TTHHHHHHTT--SSTTSSSHHHHS-S---TT-SSSPPPPPHHHHHHHHHHHHHHHHHHHHHHHHHHHHSPPP-

Mean predicted aligned error: 15.42 Å

Sequence (111 aa):
MMHALARAVVWQRAVAASSAAVVRPVTRASLHTASPCAAGEKSRLKRGKGRSGNEFGPLTDLPDWSYADGDQAPAPMTAAQLKRKRDAQRRQARVSQLLKDISVASKPARK

Organism: Salpingoeca rosetta (strain ATCC 50818 / BSB-021) (NCBI:txid946362)

Solvent-accessible surface area (backbone atoms only — not comparable to full-atom values): 7729 Å² total; per-residue (Å²): 141,80,88,86,84,82,86,80,85,83,82,83,79,84,78,84,81,81,81,79,80,80,82,74,83,80,77,80,76,82,75,80,84,69,78,91,72,61,89,62,22,71,63,31,44,77,69,76,43,44,68,53,83,73,73,56,51,69,86,56,73,49,76,96,59,70,69,87,86,64,90,83,63,80,54,84,78,50,72,67,53,52,50,53,52,52,53,48,51,53,51,50,52,50,51,56,49,52,53,50,54,50,55,58,71,68,51,75,80,84,126